Protein AF-A0A941WWN2-F1 (afdb_monomer_lite)

pLDDT: mean 75.82, std 14.17, range [44.81, 95.5]

Sequence (148 aa):
MVFWENMRTDSESYRQGEELFRRGSVHPAAGRTDALCYDVGSTPPQRVCLLASGAAECTCGQDQEPCCHVAAAALAANGDGRLRRFRQENELRLGEKMLGVLGRAMPGGETVRLTPALRLYTDGRVALGLSVGQERLYAVRSVADLLT

Foldseek 3Di:
DALVVVDDCPDPQLVLLVVQLVVVQWAFDDADPFWTWIFTHDVPTWIWTQGLVNDIDIPPPDPPPPGNVNSNNVVVCVVVCVSVVSNVVVVVVVVVVVQVVVQVPDPPPPFWDWDWDWDADPVRDIDIDIDIDGDDDDPDPDPVVVPD

Secondary structure (DSSP, 8-state):
--GGGG--TTSHHHHHHHHHHHTT-EEEPPPBTTEEEEEESSSSPEEEEEETTS-EEETT---SSSPHHHHHHHHHHHHTSHHHHHHHHHHHHHHHHHHHHHHH-STT-SSEEEEEEEEE-TTS-EEEEEEEEE------S-GGGG--

Structure (mmCIF, N/CA/C/O backbone):
data_AF-A0A941WWN2-F1
#
_entry.id   AF-A0A941WWN2-F1
#
loop_
_atom_site.group_PDB
_atom_site.id
_atom_site.type_symbol
_atom_site.label_atom_id
_atom_site.label_alt_id
_atom_site.label_comp_id
_atom_site.label_asym_id
_atom_site.label_entity_id
_atom_site.label_seq_id
_atom_site.pdbx_PDB_ins_code
_atom_site.Cartn_x
_atom_site.Cartn_y
_atom_site.Cartn_z
_atom_site.occupancy
_atom_site.B_iso_or_equiv
_atom_site.auth_seq_id
_atom_site.auth_comp_id
_atom_site.auth_asym_id
_atom_site.auth_atom_id
_atom_site.pdbx_PDB_model_num
ATOM 1 N N . MET A 1 1 ? 11.886 5.936 6.000 1.00 44.81 1 MET A N 1
ATOM 2 C CA . MET A 1 1 ? 11.778 5.226 7.291 1.00 44.81 1 MET A CA 1
ATOM 3 C C . MET A 1 1 ? 10.401 4.586 7.310 1.00 44.81 1 MET A C 1
ATOM 5 O O . MET A 1 1 ? 9.446 5.282 6.991 1.00 44.81 1 MET A O 1
ATOM 9 N N . VAL A 1 2 ? 10.307 3.271 7.513 1.00 55.78 2 VAL A N 1
ATOM 10 C CA . VAL A 1 2 ? 9.044 2.532 7.371 1.00 55.78 2 VAL A CA 1
ATOM 11 C C . VAL A 1 2 ? 8.280 2.627 8.693 1.00 55.78 2 VAL A C 1
ATOM 13 O O . VAL A 1 2 ? 8.773 2.172 9.717 1.00 55.78 2 VAL A O 1
ATOM 16 N N . PHE A 1 3 ? 7.075 3.198 8.680 1.00 59.78 3 PHE A N 1
ATOM 17 C CA . PHE A 1 3 ? 6.219 3.443 9.854 1.00 59.78 3 PHE A CA 1
ATOM 18 C C . PHE A 1 3 ? 6.095 2.238 10.805 1.00 59.78 3 PHE A C 1
ATOM 20 O O . PHE A 1 3 ? 6.070 2.368 12.024 1.00 59.78 3 PHE A O 1
ATOM 27 N N . TRP A 1 4 ? 6.066 1.042 10.233 1.00 54.81 4 TRP A N 1
ATOM 28 C CA . TRP A 1 4 ? 5.885 -0.217 10.941 1.00 54.81 4 TRP A CA 1
ATOM 29 C C . TRP A 1 4 ? 7.075 -0.656 11.785 1.00 54.81 4 TRP A C 1
ATOM 31 O O . TRP A 1 4 ? 6.879 -1.322 12.795 1.00 54.81 4 TRP A O 1
ATOM 41 N N . GLU A 1 5 ? 8.290 -0.267 11.399 1.00 55.06 5 GLU A N 1
ATOM 42 C CA . GLU A 1 5 ? 9.499 -0.537 12.187 1.00 55.06 5 GLU A CA 1
ATOM 43 C C . GLU A 1 5 ? 9.530 0.317 13.465 1.00 55.06 5 GLU A C 1
ATOM 45 O O . GLU A 1 5 ? 10.143 -0.074 14.453 1.00 55.06 5 GLU A O 1
ATOM 50 N N . ASN A 1 6 ? 8.806 1.442 13.476 1.00 57.31 6 ASN A N 1
ATOM 51 C CA . ASN A 1 6 ? 8.676 2.333 14.631 1.00 57.31 6 ASN A CA 1
ATOM 52 C C . ASN A 1 6 ? 7.450 2.023 15.506 1.00 57.31 6 ASN A C 1
ATOM 54 O O . ASN A 1 6 ? 7.254 2.660 16.544 1.00 57.31 6 ASN A O 1
ATOM 58 N N . MET A 1 7 ? 6.609 1.063 15.112 1.00 67.38 7 MET A N 1
ATOM 59 C CA . MET A 1 7 ? 5.378 0.760 15.832 1.00 67.38 7 MET A CA 1
ATOM 60 C C . MET A 1 7 ? 5.671 -0.102 17.060 1.00 67.38 7 MET A C 1
ATOM 62 O O . MET A 1 7 ? 5.728 -1.328 17.005 1.00 67.38 7 MET A O 1
ATOM 66 N N . ARG A 1 8 ? 5.858 0.577 18.192 1.00 70.94 8 ARG A N 1
ATOM 67 C CA . ARG A 1 8 ? 6.045 -0.025 19.512 1.00 70.94 8 ARG A CA 1
ATOM 68 C C . ARG A 1 8 ? 4.832 -0.866 19.911 1.00 70.94 8 ARG A C 1
ATOM 70 O O . ARG A 1 8 ? 3.756 -0.329 20.182 1.00 70.94 8 ARG A O 1
ATOM 77 N N . THR A 1 9 ? 5.009 -2.185 19.946 1.00 74.06 9 THR A N 1
ATOM 78 C CA . THR A 1 9 ? 3.956 -3.162 20.277 1.00 74.06 9 THR A CA 1
ATOM 79 C C . THR A 1 9 ? 3.473 -3.063 21.725 1.00 74.06 9 THR A C 1
ATOM 81 O O . THR A 1 9 ? 2.398 -3.551 22.050 1.00 74.06 9 THR A O 1
ATOM 84 N N . ASP A 1 10 ? 4.258 -2.427 22.594 1.00 76.06 10 ASP A N 1
ATOM 85 C CA . ASP A 1 10 ? 3.944 -2.125 23.992 1.00 76.06 10 ASP A CA 1
ATOM 86 C C . ASP A 1 10 ? 3.190 -0.794 24.181 1.00 76.06 10 ASP A C 1
ATOM 88 O O . ASP A 1 10 ? 2.806 -0.455 25.299 1.00 76.06 10 ASP A O 1
ATOM 92 N N . SER A 1 11 ? 2.948 -0.035 23.107 1.00 84.38 11 SER A N 1
ATOM 93 C CA . SER A 1 11 ? 2.230 1.239 23.192 1.00 84.38 11 SER A CA 1
ATOM 94 C C . SER A 1 11 ? 0.725 1.062 23.414 1.00 84.38 11 SER A C 1
ATOM 96 O O . SER A 1 11 ? 0.091 0.118 22.932 1.00 84.38 11 SER A O 1
ATOM 98 N N . GLU A 1 12 ? 0.114 2.033 24.097 1.00 86.81 12 GLU A N 1
ATOM 99 C CA . GLU A 1 12 ? -1.338 2.063 24.281 1.00 86.81 12 GLU A CA 1
ATOM 100 C C . GLU A 1 12 ? -2.079 2.141 22.935 1.00 86.81 12 GLU A C 1
ATOM 102 O O . GLU A 1 12 ? -3.053 1.414 22.726 1.00 86.81 12 GLU A O 1
ATOM 107 N N . SER A 1 13 ? -1.568 2.944 21.995 1.00 87.19 13 SER A N 1
ATOM 108 C CA . SER A 1 13 ? -2.087 3.050 20.628 1.00 87.19 13 SER A CA 1
ATOM 109 C C . SER A 1 13 ? -2.115 1.700 19.911 1.00 87.19 13 SER A C 1
ATOM 111 O O . SER A 1 13 ? -3.100 1.387 19.242 1.00 87.19 13 SER A O 1
ATOM 113 N N . TYR A 1 14 ? -1.072 0.875 20.073 1.00 88.88 14 TYR A N 1
ATOM 114 C CA . TYR A 1 14 ? -1.034 -0.470 19.498 1.00 88.88 14 TYR A CA 1
ATOM 115 C C . TYR A 1 14 ? -2.146 -1.346 20.074 1.00 88.88 14 TYR A C 1
ATOM 117 O O . TYR A 1 14 ? -2.908 -1.945 19.319 1.00 88.88 14 TYR A O 1
ATOM 125 N N . ARG A 1 15 ? -2.284 -1.379 21.405 1.00 90.56 15 ARG A N 1
ATOM 126 C CA . ARG A 1 15 ? -3.298 -2.196 22.088 1.00 90.56 15 ARG A CA 1
ATOM 127 C C . ARG A 1 15 ? -4.720 -1.800 21.683 1.00 90.56 15 ARG A C 1
ATOM 129 O O . ARG A 1 15 ? -5.541 -2.666 21.393 1.00 90.56 15 ARG A O 1
ATOM 136 N N . GLN A 1 16 ? -5.001 -0.500 21.607 1.00 91.12 16 GLN A N 1
ATOM 137 C CA . GLN A 1 16 ? -6.290 0.007 21.128 1.00 91.12 16 GLN A CA 1
ATOM 138 C C . GLN A 1 16 ? -6.532 -0.350 19.650 1.00 91.12 16 GLN A C 1
ATOM 140 O O . GLN A 1 16 ? -7.637 -0.747 19.281 1.00 91.12 16 GLN A O 1
ATOM 145 N N . GLY A 1 17 ? -5.501 -0.258 18.803 1.00 91.75 17 GLY A N 1
ATOM 146 C CA . GLY A 1 17 ? -5.583 -0.672 17.401 1.00 91.75 17 GLY A CA 1
ATOM 147 C C . GLY A 1 17 ? -5.848 -2.170 17.239 1.00 91.75 17 GLY A C 1
ATOM 148 O O . GLY A 1 17 ? -6.644 -2.583 16.396 1.00 91.75 17 GLY A O 1
ATOM 149 N N . GLU A 1 18 ? -5.245 -2.991 18.093 1.00 92.75 18 GLU A N 1
ATOM 150 C CA . GLU A 1 18 ? -5.483 -4.429 18.125 1.00 92.75 18 GLU A CA 1
ATOM 151 C C . GLU A 1 18 ? -6.927 -4.761 18.523 1.00 92.75 18 GLU A C 1
ATOM 153 O O . GLU A 1 18 ? -7.546 -5.638 17.921 1.00 92.75 18 GLU A O 1
ATOM 158 N N . GLU A 1 19 ? -7.505 -4.036 19.484 1.00 93.62 19 GLU A N 1
ATOM 159 C CA . GLU A 1 19 ? -8.920 -4.188 19.829 1.00 93.62 19 GLU A CA 1
ATOM 160 C C . GLU A 1 19 ? -9.844 -3.826 18.660 1.00 93.62 19 GLU A C 1
ATOM 162 O O . GLU A 1 19 ? -10.793 -4.564 18.394 1.00 93.62 19 GLU A O 1
ATOM 167 N N . LEU A 1 20 ? -9.568 -2.734 17.937 1.00 93.06 20 LEU A N 1
ATOM 168 C CA . LEU A 1 20 ? -10.333 -2.355 16.740 1.00 93.06 20 LEU A CA 1
ATOM 169 C C . LEU A 1 20 ? -10.268 -3.444 15.661 1.00 93.06 20 LEU A C 1
ATOM 171 O O . LEU A 1 20 ? -11.293 -3.796 15.072 1.00 93.06 20 LEU A O 1
ATOM 175 N N . PHE A 1 21 ? -9.082 -4.013 15.439 1.00 92.62 21 PHE A N 1
ATOM 176 C CA . PHE A 1 21 ? -8.888 -5.123 14.511 1.00 92.62 21 PHE A CA 1
ATOM 177 C C . PHE A 1 21 ? -9.651 -6.381 14.955 1.00 92.62 21 PHE A C 1
ATOM 179 O O . PHE A 1 21 ? -10.430 -6.931 14.177 1.00 92.62 21 PHE A O 1
ATOM 186 N N . ARG A 1 22 ? -9.510 -6.802 16.221 1.00 92.69 22 ARG A N 1
ATOM 187 C CA . ARG A 1 22 ? -10.186 -7.994 16.769 1.00 92.69 22 ARG A CA 1
ATOM 188 C C . ARG A 1 22 ? -11.713 -7.878 16.757 1.00 92.69 22 ARG A C 1
ATOM 190 O O . ARG A 1 22 ? -12.393 -8.889 16.615 1.00 92.69 22 ARG A O 1
ATOM 197 N N . ARG A 1 23 ? -12.259 -6.665 16.877 1.00 93.00 23 ARG A N 1
ATOM 198 C CA . ARG A 1 23 ? -13.705 -6.391 16.770 1.00 93.00 23 ARG A CA 1
ATOM 199 C C . ARG A 1 23 ? -14.218 -6.363 15.325 1.00 93.00 23 ARG A C 1
ATOM 201 O O . ARG A 1 23 ? -15.408 -6.151 15.118 1.00 93.00 23 ARG A O 1
ATOM 208 N N . GLY A 1 24 ? -13.348 -6.544 14.328 1.00 90.88 24 GLY A N 1
ATOM 209 C CA . GLY A 1 24 ? -13.723 -6.488 12.915 1.00 90.88 24 GLY A CA 1
ATOM 210 C C . GLY A 1 24 ? -14.073 -5.079 12.433 1.00 90.88 24 GLY A C 1
ATOM 211 O O . GLY A 1 24 ? -14.767 -4.935 11.435 1.00 90.88 24 GLY A O 1
ATOM 212 N N . SER A 1 25 ? -13.607 -4.035 13.127 1.00 93.75 25 SER A N 1
ATOM 213 C CA . SER A 1 25 ? -13.893 -2.628 12.804 1.00 93.75 25 SER A CA 1
ATOM 214 C C . SER A 1 25 ? -12.892 -2.037 11.806 1.00 93.75 25 SER A C 1
ATOM 216 O O . SER A 1 25 ? -12.560 -0.857 11.886 1.00 93.75 25 SER A O 1
ATOM 218 N N . VAL A 1 26 ? -12.363 -2.862 10.902 1.00 94.38 26 VAL A N 1
ATOM 219 C CA . VAL A 1 26 ? -11.409 -2.468 9.860 1.00 94.38 26 VAL A CA 1
ATOM 220 C C . VAL A 1 26 ? -11.922 -3.015 8.540 1.00 94.38 26 VAL A C 1
ATOM 222 O O . VAL A 1 26 ? -12.004 -4.229 8.353 1.00 94.38 26 VAL A O 1
ATOM 225 N N . HIS A 1 27 ? -12.258 -2.125 7.616 1.00 92.38 27 HIS A N 1
ATOM 226 C CA . HIS A 1 27 ? -12.821 -2.497 6.325 1.00 92.38 27 HIS A CA 1
ATOM 227 C C . HIS A 1 27 ? -11.948 -1.962 5.191 1.00 92.38 27 HIS A C 1
ATOM 229 O O . HIS A 1 27 ? -11.550 -0.798 5.234 1.0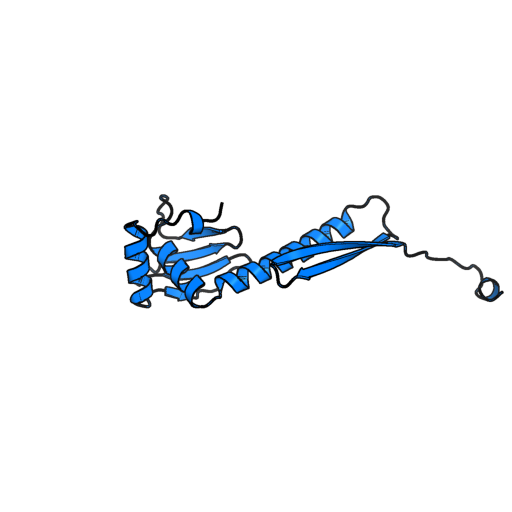0 92.38 27 HIS A O 1
ATOM 235 N N . PRO A 1 28 ? -11.630 -2.769 4.163 1.00 90.94 28 PRO A N 1
ATOM 236 C CA . PRO A 1 28 ? -10.947 -2.266 2.980 1.00 90.94 28 PRO A CA 1
ATOM 237 C C . PRO A 1 28 ? -11.766 -1.151 2.327 1.00 90.94 28 PRO A C 1
ATOM 239 O O . PRO A 1 28 ? -12.955 -1.323 2.063 1.00 90.94 28 PRO A O 1
ATOM 242 N N . ALA A 1 29 ? -11.116 -0.032 2.037 1.00 90.56 29 ALA A N 1
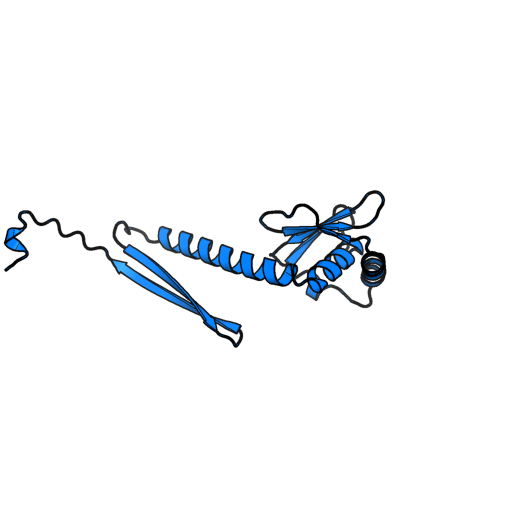ATOM 243 C CA . ALA A 1 29 ? -11.697 1.072 1.289 1.00 90.56 29 ALA A CA 1
ATOM 244 C C . ALA A 1 29 ? -11.158 1.073 -0.148 1.00 90.56 29 ALA A C 1
ATOM 246 O O . ALA A 1 29 ? -10.244 0.317 -0.496 1.00 90.56 29 ALA A O 1
ATOM 247 N N . ALA A 1 30 ? -11.713 1.941 -0.996 1.00 86.19 30 ALA A N 1
ATOM 248 C CA . ALA A 1 30 ? -11.151 2.180 -2.320 1.00 86.19 30 ALA A CA 1
ATOM 249 C C . ALA A 1 30 ? -9.677 2.600 -2.179 1.00 86.19 30 ALA A C 1
ATOM 251 O O . ALA A 1 30 ? -9.362 3.622 -1.565 1.00 86.19 30 ALA A O 1
ATOM 252 N N . GLY A 1 31 ? -8.778 1.770 -2.709 1.00 75.75 31 GLY A N 1
ATOM 253 C CA . GLY A 1 31 ? -7.345 2.030 -2.685 1.00 75.75 31 GLY A CA 1
ATOM 254 C C . GLY A 1 31 ? -6.970 3.195 -3.596 1.00 75.75 31 GLY A C 1
ATOM 255 O O . GLY A 1 31 ? -7.668 3.508 -4.562 1.00 75.75 31 GLY A O 1
ATOM 256 N N . ARG A 1 32 ? -5.830 3.817 -3.302 1.00 81.75 32 ARG A N 1
ATOM 257 C CA . ARG A 1 32 ? -5.179 4.772 -4.201 1.00 81.75 32 ARG A CA 1
ATOM 258 C C . ARG A 1 32 ? -4.104 4.050 -5.006 1.00 81.75 32 ARG A C 1
ATOM 260 O O . ARG A 1 32 ? -3.567 3.030 -4.587 1.00 81.75 32 ARG A O 1
ATOM 267 N N . THR A 1 33 ? -3.727 4.623 -6.142 1.00 77.81 33 THR A N 1
ATOM 268 C CA . THR A 1 33 ? -2.660 4.113 -7.020 1.00 77.81 33 THR A CA 1
ATOM 269 C C . THR A 1 33 ? -1.328 3.857 -6.292 1.00 77.81 33 THR A C 1
ATOM 271 O O . THR A 1 33 ? -0.500 3.075 -6.762 1.00 77.81 33 THR A O 1
ATOM 274 N N . ASP A 1 34 ? -1.094 4.534 -5.171 1.00 83.25 34 ASP A N 1
ATOM 275 C CA . ASP A 1 34 ? 0.116 4.528 -4.349 1.00 83.25 34 ASP A CA 1
ATOM 276 C C . ASP A 1 34 ? -0.119 4.132 -2.876 1.00 83.25 34 ASP A C 1
ATOM 278 O O . ASP A 1 34 ? 0.852 4.065 -2.115 1.00 83.25 34 ASP A O 1
ATOM 282 N N . ALA A 1 35 ? -1.357 3.791 -2.488 1.00 88.44 35 ALA A N 1
ATOM 283 C CA . ALA A 1 35 ? -1.683 3.406 -1.116 1.00 88.44 35 ALA A CA 1
ATOM 284 C C . ALA A 1 35 ? -2.805 2.360 -0.995 1.00 88.44 35 ALA A C 1
ATOM 286 O O . ALA A 1 35 ? -3.801 2.388 -1.721 1.00 88.44 35 ALA A O 1
ATOM 287 N N . LEU A 1 36 ? -2.687 1.493 0.012 1.00 89.75 36 LEU A N 1
ATOM 288 C CA . LEU A 1 36 ? -3.788 0.649 0.481 1.00 89.75 36 LEU A CA 1
ATOM 289 C C . LEU A 1 36 ? -4.601 1.409 1.518 1.00 89.75 36 LEU A C 1
ATOM 291 O O . LEU A 1 36 ? -4.050 1.794 2.547 1.00 89.75 36 LEU A O 1
ATOM 295 N N . CYS A 1 37 ? -5.897 1.589 1.277 1.00 93.38 37 CYS A N 1
ATOM 296 C CA . CYS A 1 37 ? -6.753 2.347 2.179 1.00 93.38 37 CYS A CA 1
ATOM 297 C C . CYS A 1 37 ? -7.770 1.454 2.901 1.00 93.38 37 CYS A C 1
ATOM 299 O O . CYS A 1 37 ? -8.286 0.487 2.339 1.00 93.38 37 CYS A O 1
ATOM 301 N N . TYR A 1 38 ? -8.054 1.809 4.149 1.00 93.75 38 TYR A N 1
ATOM 302 C CA . TYR A 1 38 ? -8.986 1.143 5.050 1.00 93.75 38 TYR A CA 1
ATOM 303 C C . TYR A 1 38 ? -9.838 2.193 5.758 1.00 93.75 38 TYR A C 1
ATOM 305 O O . TYR A 1 38 ? -9.336 3.257 6.117 1.00 93.75 38 TYR A O 1
ATOM 313 N N . ASP A 1 39 ? -11.103 1.875 5.990 1.00 95.50 39 ASP A N 1
ATOM 314 C CA . ASP A 1 39 ? -11.965 2.615 6.903 1.00 95.50 39 ASP A CA 1
ATOM 315 C C . ASP A 1 39 ? -11.966 1.880 8.252 1.00 95.50 39 ASP A C 1
ATOM 317 O O . ASP A 1 39 ? -12.227 0.675 8.318 1.00 95.50 39 ASP A O 1
ATOM 321 N N . VAL A 1 40 ? -11.600 2.592 9.319 1.00 95.19 40 VAL A N 1
ATOM 322 C CA . VAL A 1 40 ? -11.385 2.039 10.663 1.00 95.19 40 VAL A CA 1
ATOM 323 C C . VAL A 1 40 ? -12.325 2.693 11.673 1.00 95.19 40 VAL A C 1
ATOM 325 O O . VAL A 1 40 ? -12.411 3.918 11.750 1.00 95.19 40 VAL A O 1
ATOM 328 N N . GLY A 1 41 ? -12.980 1.878 12.499 1.00 91.44 41 GLY A N 1
ATOM 329 C CA . GLY A 1 41 ? -13.945 2.324 13.505 1.00 91.44 41 GLY A CA 1
ATOM 330 C C . GLY A 1 41 ? -15.351 2.530 12.935 1.00 91.44 41 GLY A C 1
ATOM 331 O O . GLY A 1 41 ? -15.618 2.236 11.773 1.00 91.44 41 GLY A O 1
ATOM 332 N N . SER A 1 42 ? -16.273 3.003 13.777 1.00 75.44 42 SER A N 1
ATOM 333 C CA . SER A 1 42 ? -17.707 3.014 13.455 1.00 75.44 42 SER A CA 1
ATOM 334 C C . SER A 1 42 ? -18.326 4.405 13.300 1.00 75.44 42 SER A C 1
ATOM 336 O O . SER A 1 42 ? -19.270 4.535 12.528 1.00 75.44 42 SER A O 1
ATOM 338 N N . THR A 1 43 ? -17.835 5.451 13.982 1.00 81.62 43 THR A N 1
ATOM 339 C CA . THR A 1 43 ? -18.541 6.754 14.012 1.00 81.62 43 THR A CA 1
ATOM 340 C C . THR A 1 43 ? -17.686 7.924 14.538 1.00 81.62 43 THR A C 1
ATOM 342 O O . THR A 1 43 ? -17.492 8.011 15.750 1.00 81.62 43 THR A O 1
ATOM 345 N N . PRO A 1 44 ? -17.256 8.872 13.681 1.00 83.75 44 PRO A N 1
ATOM 346 C CA . PRO A 1 44 ? -17.099 8.702 12.238 1.00 83.75 44 PRO A CA 1
ATOM 347 C C . PRO A 1 44 ? -15.946 7.723 11.939 1.00 83.75 44 PRO A C 1
ATOM 349 O O . PRO A 1 44 ? -14.928 7.764 12.640 1.00 83.75 44 PRO A O 1
ATOM 352 N N . PRO A 1 45 ? -16.080 6.848 10.924 1.00 91.00 45 PRO A N 1
ATOM 353 C CA . PRO A 1 45 ? -14.978 5.991 10.504 1.00 91.00 45 PRO A CA 1
ATOM 354 C C . PRO A 1 45 ? -13.793 6.852 10.060 1.00 91.00 45 PRO A C 1
ATOM 356 O O . PRO A 1 45 ? -13.960 7.853 9.360 1.00 91.00 45 PRO A O 1
ATOM 359 N N . GLN A 1 46 ? -12.595 6.463 10.485 1.00 94.50 46 GLN A N 1
ATOM 360 C CA . GLN A 1 46 ? -11.357 7.132 10.114 1.00 94.50 46 GLN A CA 1
ATOM 361 C C . GLN A 1 46 ? -10.744 6.432 8.915 1.00 94.50 46 GLN A C 1
ATOM 363 O O . GLN A 1 46 ? -10.538 5.217 8.935 1.00 94.50 46 GLN A O 1
ATOM 368 N N . ARG A 1 47 ? -10.418 7.204 7.880 1.00 94.44 47 ARG A N 1
ATOM 369 C CA . ARG A 1 47 ? -9.727 6.669 6.717 1.00 94.44 47 ARG A CA 1
ATOM 370 C C . ARG A 1 47 ? -8.239 6.605 7.004 1.00 94.44 47 ARG A C 1
ATOM 372 O O . ARG A 1 47 ? -7.621 7.609 7.357 1.00 94.44 47 ARG A O 1
ATOM 379 N N . VAL A 1 48 ? -7.678 5.419 6.827 1.00 93.62 48 VAL A N 1
ATOM 380 C CA . VAL A 1 48 ? -6.247 5.155 6.916 1.00 93.62 48 VAL A CA 1
ATOM 381 C C . VAL A 1 48 ? -5.744 4.735 5.549 1.00 93.62 48 VAL A C 1
ATOM 383 O O . VAL A 1 48 ? -6.292 3.807 4.967 1.00 93.62 48 VAL A O 1
ATOM 386 N N . CY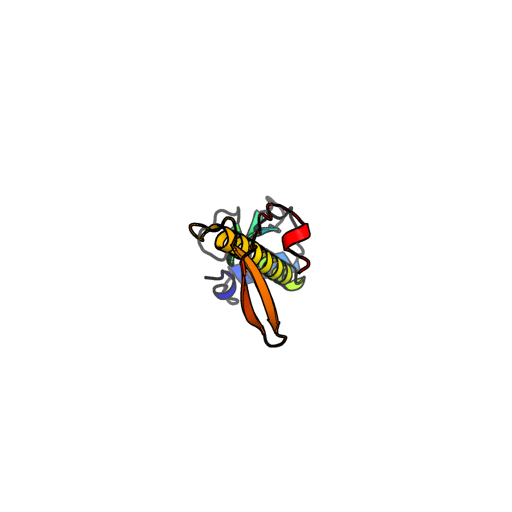S A 1 49 ? -4.680 5.360 5.057 1.00 92.38 49 CYS A N 1
ATOM 387 C CA . CYS A 1 49 ? -3.991 4.935 3.846 1.00 92.38 49 CYS A CA 1
ATOM 388 C C . CYS A 1 49 ? -2.537 4.580 4.175 1.00 92.38 49 CYS A C 1
ATOM 390 O O . CYS A 1 49 ? -1.779 5.397 4.687 1.00 92.38 49 CYS A O 1
ATOM 392 N N . LEU A 1 50 ? -2.154 3.339 3.881 1.00 89.50 50 LEU A N 1
ATOM 393 C CA . LEU A 1 50 ? -0.801 2.816 4.029 1.00 89.50 50 LEU A CA 1
ATOM 394 C C . LEU A 1 50 ? -0.077 2.969 2.689 1.00 89.50 50 LEU A C 1
ATOM 396 O O . LEU A 1 50 ? -0.411 2.284 1.716 1.00 89.50 50 LEU A O 1
ATOM 400 N N . LEU A 1 51 ? 0.896 3.875 2.627 1.00 86.94 51 LEU A N 1
ATOM 401 C CA . LEU A 1 51 ? 1.629 4.178 1.403 1.00 86.94 51 LEU A CA 1
ATOM 402 C C . LEU A 1 51 ? 2.709 3.125 1.154 1.00 86.94 51 LEU A C 1
ATOM 404 O O . LEU A 1 51 ? 3.317 2.575 2.077 1.00 86.94 51 LEU A O 1
ATOM 408 N N . ALA A 1 52 ? 3.023 2.892 -0.119 1.00 80.19 52 ALA A N 1
ATOM 409 C CA . ALA A 1 52 ? 4.126 2.000 -0.480 1.00 80.19 52 ALA A CA 1
ATOM 410 C C . ALA A 1 52 ? 5.505 2.512 -0.039 1.00 80.19 52 ALA A C 1
ATOM 412 O O . ALA A 1 52 ? 6.412 1.710 0.152 1.00 80.19 52 ALA A O 1
ATOM 413 N N . SER A 1 53 ? 5.650 3.824 0.176 1.00 80.25 53 SER A N 1
ATOM 414 C CA . SER A 1 53 ? 6.851 4.426 0.772 1.00 80.25 53 SER A CA 1
ATOM 415 C C . SER A 1 53 ? 7.097 3.975 2.216 1.00 80.25 53 SER A C 1
ATOM 417 O O . SER A 1 53 ? 8.169 4.222 2.766 1.00 80.25 53 SER A O 1
ATOM 419 N N . GLY A 1 54 ? 6.104 3.337 2.842 1.00 78.19 54 GLY A N 1
ATOM 420 C CA . GLY A 1 54 ? 6.120 2.981 4.250 1.00 78.19 54 GLY A CA 1
ATOM 421 C C . GLY A 1 54 ? 5.563 4.070 5.160 1.00 78.19 54 GLY A C 1
ATOM 422 O O . GLY A 1 54 ? 5.549 3.842 6.361 1.00 78.19 54 GLY A O 1
ATOM 423 N N . ALA A 1 55 ? 5.101 5.206 4.627 1.00 84.69 55 ALA A N 1
ATOM 424 C CA . ALA A 1 55 ? 4.345 6.200 5.388 1.00 84.69 55 ALA A CA 1
ATOM 425 C C . ALA A 1 55 ? 2.891 5.747 5.609 1.00 84.69 55 ALA A C 1
ATOM 427 O O . ALA A 1 55 ? 2.378 4.885 4.885 1.00 84.69 55 ALA A O 1
ATOM 428 N N . ALA A 1 56 ? 2.218 6.350 6.585 1.00 88.25 56 ALA A N 1
ATOM 429 C CA . ALA A 1 56 ? 0.801 6.133 6.820 1.00 88.25 56 ALA A CA 1
ATOM 430 C C . ALA A 1 56 ? 0.079 7.463 7.037 1.00 88.25 56 ALA A C 1
ATOM 432 O O . ALA A 1 56 ? 0.548 8.323 7.769 1.00 88.25 56 ALA A O 1
ATOM 433 N N . GLU A 1 57 ? -1.077 7.608 6.402 1.00 90.56 57 GLU A N 1
ATOM 434 C CA . GLU A 1 57 ? -1.953 8.769 6.536 1.00 90.56 57 GLU A CA 1
ATOM 435 C C . GLU A 1 57 ? -3.215 8.339 7.282 1.00 90.56 57 GLU A C 1
ATOM 437 O O . GLU A 1 57 ? -3.797 7.300 6.963 1.00 90.56 57 GLU A O 1
ATOM 442 N N . CYS A 1 58 ? -3.661 9.130 8.258 1.00 91.25 58 CYS A N 1
ATOM 443 C CA . CYS A 1 58 ? -4.918 8.896 8.962 1.00 91.25 58 CYS A CA 1
ATOM 444 C C . CYS A 1 58 ? -5.709 10.195 9.115 1.00 91.25 58 CYS A C 1
ATOM 446 O O . CYS A 1 58 ? -5.159 11.221 9.504 1.00 91.25 58 CYS A O 1
ATOM 448 N N . THR A 1 59 ? -7.020 10.141 8.881 1.00 92.88 59 THR A N 1
ATOM 449 C CA . THR A 1 59 ? -7.910 11.309 9.014 1.00 92.88 59 THR A CA 1
ATOM 450 C C . THR A 1 59 ? -8.223 11.708 10.456 1.00 92.88 59 THR A C 1
ATOM 452 O O . THR A 1 59 ? -8.907 12.704 10.664 1.00 92.88 59 THR A O 1
ATOM 455 N N . CYS A 1 60 ? -7.738 10.963 11.457 1.00 89.75 60 CYS A N 1
ATOM 456 C CA . CYS A 1 60 ? -8.062 11.221 12.865 1.00 89.75 60 CYS A CA 1
ATOM 457 C C . CYS A 1 60 ? -7.428 12.500 13.439 1.00 89.75 60 CYS A C 1
ATOM 459 O O . CYS A 1 60 ? -7.767 12.889 14.553 1.00 89.75 60 CYS A O 1
ATOM 461 N N . GLY A 1 61 ? -6.511 13.138 12.702 1.00 82.50 61 GLY A N 1
ATOM 462 C CA . GLY A 1 61 ? -5.893 14.407 13.091 1.00 82.50 61 GLY A CA 1
ATOM 463 C C . GLY A 1 61 ? -4.903 14.312 14.255 1.00 82.50 61 GLY A C 1
ATOM 464 O O . GLY A 1 61 ? -4.593 15.333 14.858 1.00 82.50 61 GLY A O 1
ATOM 465 N N . GLN A 1 62 ? -4.431 13.111 14.608 1.00 79.19 62 GLN A N 1
ATOM 466 C CA . GLN A 1 62 ? -3.357 12.953 15.588 1.00 79.19 62 GLN A CA 1
ATOM 467 C C . GLN A 1 62 ? -1.983 12.975 14.916 1.00 79.19 62 GLN A C 1
ATOM 469 O O . GLN A 1 62 ? -1.698 12.127 14.075 1.00 79.19 62 GLN A O 1
ATOM 474 N N . ASP A 1 63 ? -1.127 13.891 15.372 1.00 64.88 63 ASP A N 1
ATOM 475 C CA . ASP A 1 63 ? 0.239 14.084 14.862 1.00 64.88 63 ASP A CA 1
ATOM 476 C C . ASP A 1 63 ? 1.295 13.217 15.582 1.00 64.88 63 ASP A C 1
ATOM 478 O O . ASP A 1 63 ? 2.461 13.193 15.191 1.00 64.88 63 ASP A O 1
ATOM 482 N N . GLN A 1 64 ? 0.915 12.499 16.648 1.00 59.44 64 GLN A N 1
ATOM 483 C CA . GLN A 1 64 ? 1.801 11.565 17.354 1.00 59.44 64 GLN A CA 1
ATOM 484 C C . GLN A 1 64 ? 1.676 10.169 16.732 1.00 59.44 64 GLN A C 1
ATOM 486 O O . GLN A 1 64 ? 0.786 9.384 17.060 1.00 59.44 64 GLN A O 1
ATOM 491 N N . GLU A 1 65 ? 2.559 9.883 15.779 1.00 68.19 65 GLU A N 1
ATOM 492 C CA . GLU A 1 65 ? 2.654 8.583 15.117 1.00 68.19 65 GLU A CA 1
ATOM 493 C C . GLU A 1 65 ? 3.219 7.503 16.059 1.00 68.19 65 GLU A C 1
ATOM 495 O O . GLU A 1 65 ? 4.203 7.763 16.758 1.00 68.19 65 GLU A O 1
ATOM 500 N N . PRO A 1 66 ? 2.719 6.250 16.011 1.00 78.69 66 PRO A N 1
ATOM 501 C CA . PRO A 1 66 ? 1.460 5.750 15.428 1.00 78.69 66 PRO A CA 1
ATOM 502 C C . PRO A 1 66 ? 0.187 5.990 16.257 1.00 78.69 66 PRO A C 1
ATOM 504 O O . PRO A 1 66 ? 0.146 5.654 17.442 1.00 78.69 66 PRO A O 1
ATOM 507 N N . CYS A 1 67 ? -0.916 6.398 15.614 1.00 89.56 67 CYS A N 1
ATOM 508 C CA . CYS A 1 67 ? -2.243 6.349 16.243 1.00 89.56 67 CYS A CA 1
ATOM 509 C C . CYS A 1 67 ? -2.877 4.943 16.153 1.00 89.56 67 CYS A C 1
ATOM 511 O O . CYS A 1 67 ? -2.488 4.104 15.330 1.00 89.56 67 CYS A O 1
ATOM 513 N N . CYS A 1 68 ? -3.901 4.684 16.970 1.00 91.56 68 CYS A N 1
ATOM 514 C CA . CYS A 1 68 ? -4.562 3.377 17.046 1.00 91.56 68 CYS A CA 1
ATOM 515 C C . CYS A 1 68 ? -5.243 2.937 15.736 1.00 91.56 68 CYS A C 1
ATOM 517 O O . CYS A 1 68 ? -5.241 1.751 15.408 1.00 91.56 68 CYS A O 1
ATOM 519 N N . HIS A 1 69 ? -5.770 3.872 14.938 1.00 93.38 69 HIS A N 1
ATOM 520 C CA . HIS A 1 69 ? -6.381 3.551 13.644 1.00 93.38 69 HIS A CA 1
ATOM 521 C C . HIS A 1 69 ? -5.354 3.010 12.658 1.00 93.38 69 HIS A C 1
ATOM 523 O O . HIS A 1 69 ? -5.612 2.018 11.972 1.00 93.38 69 HIS A O 1
ATOM 529 N N . VAL A 1 70 ? -4.178 3.646 12.607 1.00 91.81 70 VAL A N 1
ATOM 530 C CA . VAL A 1 70 ? -3.114 3.16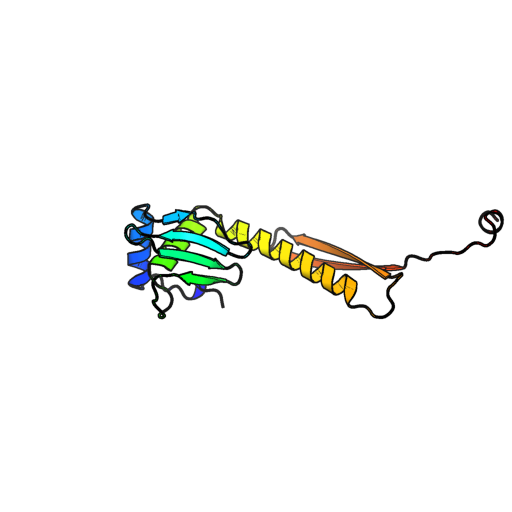9 11.734 1.00 91.81 70 VAL A CA 1
ATOM 531 C C . VAL A 1 70 ? -2.659 1.797 12.189 1.00 91.81 70 VAL A C 1
ATOM 533 O O . VAL A 1 70 ? -2.545 0.930 11.334 1.00 91.81 70 VAL A O 1
ATOM 536 N N . ALA A 1 71 ? -2.516 1.568 13.500 1.00 91.06 71 ALA A N 1
ATOM 537 C CA . ALA A 1 71 ? -2.195 0.257 14.058 1.00 91.06 71 ALA A CA 1
ATOM 538 C C . ALA A 1 71 ? -3.213 -0.841 13.681 1.00 91.06 71 ALA A C 1
ATOM 540 O O . ALA A 1 71 ? -2.824 -1.958 13.342 1.00 91.06 71 ALA A O 1
ATOM 541 N N . ALA A 1 72 ? -4.509 -0.530 13.677 1.00 92.94 72 ALA A N 1
ATOM 542 C CA . ALA A 1 72 ? -5.556 -1.474 13.287 1.00 92.94 72 ALA A CA 1
ATOM 543 C C . ALA A 1 72 ? -5.530 -1.803 11.781 1.00 92.94 72 ALA A C 1
ATOM 545 O O . ALA A 1 72 ? -5.546 -2.973 11.392 1.00 92.94 72 ALA A O 1
ATOM 546 N N . ALA A 1 73 ? -5.453 -0.774 10.927 1.00 92.44 73 ALA A N 1
ATOM 547 C CA . ALA A 1 73 ? -5.338 -0.933 9.473 1.00 92.44 73 ALA A CA 1
ATOM 548 C C . ALA A 1 73 ? -4.079 -1.714 9.099 1.00 92.44 73 ALA A C 1
ATOM 550 O O . ALA A 1 73 ? -4.082 -2.549 8.195 1.00 92.44 73 ALA A O 1
ATOM 551 N N . ALA A 1 74 ? -3.012 -1.454 9.844 1.00 89.50 74 ALA A N 1
ATOM 552 C CA . ALA A 1 74 ? -1.786 -2.195 9.807 1.00 89.50 74 ALA A CA 1
ATOM 553 C C . ALA A 1 74 ? -2.031 -3.700 10.004 1.00 89.50 74 ALA A C 1
ATOM 555 O O . ALA A 1 74 ? -1.822 -4.500 9.087 1.00 89.50 74 ALA A O 1
ATOM 556 N N . LEU A 1 75 ? -2.518 -4.091 11.181 1.00 90.00 75 LEU A N 1
ATOM 557 C CA . LEU A 1 75 ? -2.772 -5.492 11.522 1.00 90.00 75 LEU A CA 1
ATOM 558 C C . LEU A 1 75 ? -3.623 -6.205 10.458 1.00 90.00 75 LEU A C 1
ATOM 560 O O . LEU A 1 75 ? -3.265 -7.305 10.035 1.00 90.00 75 LEU A O 1
ATOM 564 N N . ALA A 1 76 ? -4.659 -5.541 9.938 1.00 90.50 76 ALA A N 1
ATOM 565 C CA . ALA A 1 76 ? -5.474 -6.063 8.841 1.00 90.50 76 ALA A CA 1
ATOM 566 C C . ALA A 1 76 ? -4.679 -6.262 7.537 1.00 90.50 76 ALA A C 1
ATOM 568 O O . ALA A 1 76 ? -4.743 -7.321 6.911 1.00 90.50 76 ALA A O 1
ATOM 569 N N . ALA A 1 77 ? -3.881 -5.272 7.132 1.00 86.19 77 ALA A N 1
ATOM 570 C CA . ALA A 1 77 ? -3.099 -5.330 5.900 1.00 86.19 77 ALA A CA 1
ATOM 571 C C . ALA A 1 77 ? -2.007 -6.418 5.925 1.00 86.19 77 ALA A C 1
ATOM 573 O O . ALA A 1 77 ? -1.676 -6.979 4.871 1.00 86.19 77 ALA A O 1
ATOM 574 N N . ASN A 1 78 ? -1.461 -6.712 7.112 1.00 81.81 78 ASN A N 1
ATOM 575 C CA . ASN A 1 78 ? -0.513 -7.805 7.335 1.00 81.81 78 ASN A CA 1
ATOM 576 C C . ASN A 1 78 ? -1.197 -9.177 7.387 1.00 81.81 78 ASN A C 1
ATOM 578 O O . ASN A 1 78 ? -0.670 -10.117 6.793 1.00 81.81 78 ASN A O 1
ATOM 582 N N . GLY A 1 79 ? -2.354 -9.289 8.048 1.00 74.56 79 GLY A N 1
ATOM 583 C CA . GLY A 1 79 ? -3.089 -10.550 8.195 1.00 74.56 79 GLY A CA 1
ATOM 584 C C . GLY A 1 79 ? -3.489 -11.184 6.860 1.00 74.56 79 GLY A C 1
ATOM 585 O O . GLY A 1 79 ? -3.354 -12.392 6.688 1.00 74.56 79 GLY A O 1
ATOM 586 N N . ASP A 1 80 ? -3.868 -10.362 5.877 1.00 70.06 80 ASP A N 1
ATOM 587 C CA . ASP A 1 80 ? -4.357 -10.842 4.576 1.00 70.06 80 ASP A CA 1
ATOM 588 C C . ASP A 1 80 ? -3.270 -10.900 3.483 1.00 70.06 80 ASP A C 1
ATOM 590 O O . ASP A 1 80 ? -3.554 -11.177 2.314 1.00 70.06 80 ASP A O 1
ATOM 594 N N . GLY A 1 81 ? -2.016 -10.554 3.803 1.00 71.75 81 GLY A N 1
ATOM 595 C CA . GLY A 1 81 ? -0.909 -10.489 2.834 1.00 71.75 81 GLY A CA 1
ATOM 596 C C . GLY A 1 81 ? -1.044 -9.400 1.753 1.00 71.75 81 GLY A C 1
ATOM 597 O O . GLY A 1 81 ? -0.174 -9.281 0.882 1.00 71.75 81 GLY A O 1
ATOM 598 N N . ARG A 1 82 ? -2.099 -8.575 1.809 1.00 73.69 82 ARG A N 1
ATOM 599 C CA . ARG A 1 82 ? -2.385 -7.490 0.851 1.00 73.69 82 ARG A CA 1
ATOM 600 C C . ARG A 1 82 ? -1.273 -6.450 0.838 1.00 73.69 82 ARG A C 1
ATOM 602 O O . ARG A 1 82 ? -0.891 -5.996 -0.237 1.00 73.69 82 ARG A O 1
ATOM 609 N N . LEU A 1 83 ? -0.703 -6.131 2.003 1.00 71.06 83 LEU A N 1
ATOM 610 C CA . LEU A 1 83 ? 0.407 -5.182 2.102 1.00 71.06 83 LEU A CA 1
ATOM 611 C C . LEU A 1 83 ? 1.657 -5.672 1.372 1.00 71.06 83 LEU A C 1
ATOM 613 O O . LEU A 1 83 ? 2.286 -4.913 0.636 1.00 71.06 83 LEU A O 1
ATOM 617 N N . ARG A 1 84 ? 2.004 -6.952 1.547 1.00 72.94 84 ARG A N 1
ATOM 618 C CA . ARG A 1 84 ? 3.171 -7.556 0.897 1.00 72.94 84 ARG A CA 1
ATOM 619 C C . ARG A 1 84 ? 3.015 -7.550 -0.621 1.00 72.94 84 ARG A C 1
ATOM 621 O O . ARG A 1 84 ? 3.938 -7.141 -1.318 1.00 72.94 84 ARG A O 1
ATOM 628 N N . ARG A 1 85 ? 1.844 -7.961 -1.121 1.00 77.94 85 ARG A N 1
ATOM 629 C CA . ARG A 1 85 ? 1.549 -7.964 -2.560 1.00 77.94 85 ARG A CA 1
ATOM 630 C C . ARG A 1 85 ? 1.606 -6.553 -3.145 1.00 77.94 85 ARG A C 1
ATOM 632 O O . ARG A 1 85 ? 2.274 -6.342 -4.147 1.00 77.94 85 ARG A O 1
ATOM 639 N N . PHE A 1 86 ? 0.989 -5.587 -2.470 1.00 78.12 86 PHE A N 1
ATOM 640 C CA . PHE A 1 86 ? 0.984 -4.196 -2.911 1.00 78.12 86 PHE A CA 1
ATOM 641 C C . PHE A 1 86 ? 2.391 -3.590 -2.998 1.00 78.12 86 PHE A C 1
ATOM 643 O O . PHE A 1 86 ? 2.699 -2.880 -3.954 1.00 78.12 86 PHE A O 1
ATOM 650 N N . ARG A 1 87 ? 3.272 -3.887 -2.032 1.00 73.81 87 ARG A N 1
ATOM 651 C CA . ARG A 1 87 ? 4.676 -3.448 -2.089 1.00 73.81 87 ARG A CA 1
ATOM 652 C C . ARG A 1 87 ? 5.404 -4.050 -3.282 1.00 73.81 87 ARG A C 1
ATOM 654 O O . ARG A 1 87 ? 6.011 -3.305 -4.040 1.00 73.81 87 ARG A O 1
ATOM 661 N N . GLN A 1 88 ? 5.273 -5.359 -3.483 1.00 77.56 88 GLN A N 1
ATOM 662 C CA . GLN A 1 88 ? 5.903 -6.050 -4.606 1.00 77.56 88 GLN A CA 1
ATOM 663 C C . GLN A 1 88 ? 5.432 -5.486 -5.958 1.00 77.56 88 GLN A C 1
ATOM 665 O O . GLN A 1 88 ? 6.245 -5.218 -6.838 1.00 77.56 88 GLN A O 1
ATOM 670 N N . GLU A 1 89 ? 4.129 -5.247 -6.117 1.00 81.25 89 GLU A N 1
ATOM 671 C CA . GLU A 1 89 ? 3.566 -4.626 -7.322 1.00 81.25 89 GLU A CA 1
ATOM 672 C C . GLU A 1 89 ? 4.094 -3.199 -7.533 1.00 81.25 89 GLU A C 1
ATOM 674 O O . GLU A 1 89 ? 4.417 -2.810 -8.658 1.00 81.25 89 GLU A O 1
ATOM 679 N N . ASN A 1 90 ? 4.226 -2.410 -6.463 1.00 78.06 90 ASN A N 1
ATOM 680 C CA . ASN A 1 90 ? 4.726 -1.044 -6.580 1.00 78.06 90 ASN A CA 1
ATOM 681 C C . ASN A 1 90 ? 6.236 -0.991 -6.863 1.00 78.06 90 ASN A C 1
ATOM 683 O O . ASN A 1 90 ? 6.668 -0.146 -7.643 1.00 78.06 90 ASN A O 1
ATOM 687 N N . GLU A 1 91 ? 7.029 -1.906 -6.303 1.00 76.44 91 GLU A N 1
ATOM 688 C CA . GLU A 1 91 ? 8.454 -2.064 -6.624 1.00 76.44 91 GLU A CA 1
ATOM 689 C C . GLU A 1 91 ? 8.661 -2.398 -8.105 1.00 76.44 91 GLU A C 1
ATOM 691 O O . GLU A 1 91 ? 9.472 -1.755 -8.773 1.00 76.44 91 GLU A O 1
ATOM 696 N N . LEU A 1 92 ? 7.880 -3.340 -8.646 1.00 76.88 92 LEU A N 1
ATOM 697 C CA . LEU A 1 92 ? 7.915 -3.678 -10.072 1.00 76.88 92 LEU A CA 1
ATOM 698 C C . LEU A 1 92 ? 7.569 -2.463 -10.938 1.00 76.88 92 LEU A C 1
ATOM 700 O O . LEU A 1 92 ? 8.315 -2.118 -11.855 1.00 76.88 92 LEU A O 1
ATOM 704 N N . ARG A 1 93 ? 6.488 -1.756 -10.596 1.00 76.94 93 ARG A N 1
ATOM 705 C CA . ARG A 1 93 ? 6.055 -0.553 -11.317 1.00 76.94 93 ARG A CA 1
ATOM 706 C C . ARG A 1 93 ? 7.083 0.578 -11.245 1.00 76.94 93 ARG A C 1
ATOM 708 O O . ARG A 1 93 ? 7.251 1.330 -12.207 1.00 76.94 93 ARG A O 1
ATOM 715 N N . LEU A 1 94 ? 7.753 0.745 -10.105 1.00 77.00 94 LEU A N 1
ATOM 716 C CA . LEU A 1 94 ? 8.839 1.710 -9.957 1.00 77.00 94 LEU A CA 1
ATOM 717 C C . LEU A 1 94 ? 10.021 1.328 -10.852 1.00 77.00 94 LEU A C 1
ATOM 719 O O . LEU A 1 94 ? 10.541 2.192 -11.557 1.00 77.00 94 LEU A O 1
ATOM 723 N N . GLY A 1 95 ? 10.382 0.042 -10.884 1.00 73.00 95 GLY A N 1
ATOM 724 C CA . GLY A 1 95 ? 11.386 -0.504 -11.793 1.00 73.00 95 GLY A CA 1
ATOM 725 C C . GLY A 1 95 ? 11.075 -0.175 -13.252 1.00 73.00 95 GLY A C 1
ATOM 726 O O . GLY A 1 95 ? 11.901 0.429 -13.929 1.00 73.00 95 GLY A O 1
ATOM 727 N N . GLU A 1 96 ? 9.861 -0.463 -13.720 1.00 74.25 96 GLU A N 1
ATOM 728 C CA . GLU A 1 96 ? 9.422 -0.129 -15.084 1.00 74.25 96 GLU A CA 1
ATOM 729 C C . GLU A 1 96 ? 9.552 1.368 -15.401 1.00 74.25 96 GLU A C 1
ATOM 731 O O . GLU A 1 96 ? 10.061 1.744 -16.460 1.00 74.25 96 GLU A O 1
ATOM 736 N N . LYS A 1 97 ? 9.149 2.244 -14.472 1.00 76.75 97 LYS A N 1
ATOM 737 C CA . LYS A 1 97 ? 9.286 3.699 -14.644 1.00 76.75 97 LYS A CA 1
ATOM 738 C C . LYS A 1 97 ? 10.747 4.135 -14.720 1.00 76.75 97 LYS A C 1
ATOM 740 O O . LYS A 1 97 ? 11.091 4.922 -15.601 1.00 76.75 97 LYS A O 1
ATOM 745 N N . MET A 1 98 ? 11.605 3.633 -13.831 1.00 70.19 98 MET A N 1
ATOM 746 C CA . MET A 1 98 ? 13.039 3.952 -13.830 1.00 70.19 98 MET A CA 1
ATOM 747 C C . MET A 1 98 ? 13.705 3.508 -15.132 1.00 70.19 98 MET A C 1
ATOM 749 O O . MET A 1 98 ? 14.473 4.262 -15.726 1.00 70.19 98 MET A O 1
ATOM 753 N N . LEU A 1 99 ? 13.354 2.318 -15.616 1.00 69.06 99 LEU A N 1
ATOM 754 C CA . LEU A 1 99 ? 13.818 1.794 -16.895 1.00 69.06 99 LEU A CA 1
ATOM 755 C C . LEU A 1 99 ? 13.368 2.663 -18.075 1.00 69.06 99 LEU A C 1
ATOM 757 O O . LEU A 1 99 ? 14.170 2.963 -18.960 1.00 69.06 99 LEU A O 1
ATOM 761 N N . GLY A 1 100 ? 12.122 3.137 -18.057 1.00 68.75 100 GLY A N 1
ATOM 762 C CA . GLY A 1 100 ? 11.618 4.085 -19.050 1.00 68.75 100 GLY A CA 1
ATOM 763 C C . GLY A 1 100 ? 12.360 5.427 -19.047 1.00 68.75 100 GLY A C 1
ATOM 764 O O . GLY A 1 100 ? 12.621 5.980 -20.115 1.00 68.75 100 GLY A O 1
ATOM 765 N N . VAL A 1 101 ? 12.732 5.946 -17.871 1.00 71.62 101 VAL A N 1
ATOM 766 C CA . VAL A 1 101 ? 13.517 7.188 -17.739 1.00 71.62 101 VAL A CA 1
ATOM 767 C C . VAL A 1 101 ? 14.951 6.995 -18.234 1.00 71.62 101 VAL A C 1
ATOM 769 O O . VAL A 1 101 ? 15.436 7.824 -19.001 1.00 71.62 101 VAL A O 1
ATOM 772 N N . LEU A 1 102 ? 15.607 5.886 -17.874 1.00 63.97 102 LEU A N 1
ATOM 773 C CA . LEU A 1 102 ? 16.945 5.544 -18.375 1.00 63.97 102 LEU A CA 1
ATOM 774 C C . LEU A 1 102 ? 16.970 5.439 -19.906 1.00 63.97 102 LEU A C 1
ATOM 776 O O . LEU A 1 102 ? 17.899 5.939 -20.533 1.00 63.97 102 LEU A O 1
ATOM 780 N N . GLY A 1 103 ? 15.917 4.876 -20.508 1.00 60.69 103 GLY A N 1
ATOM 781 C CA . GLY A 1 103 ? 15.720 4.849 -21.962 1.00 60.69 103 GLY A CA 1
ATOM 782 C C . GLY A 1 103 ? 15.759 6.225 -22.634 1.00 60.69 103 GLY A C 1
ATOM 783 O O . GLY A 1 103 ? 16.168 6.328 -23.784 1.00 60.69 103 GLY A O 1
ATOM 784 N N . ARG A 1 104 ? 15.353 7.286 -21.926 1.00 62.22 104 ARG A N 1
ATOM 785 C CA . ARG A 1 104 ? 15.215 8.649 -22.469 1.00 62.22 104 ARG A CA 1
ATOM 786 C C . ARG A 1 104 ? 16.385 9.576 -22.139 1.00 62.22 104 ARG A C 1
ATOM 788 O O . ARG A 1 104 ? 16.483 10.643 -22.731 1.00 62.22 104 ARG A O 1
ATOM 795 N N . ALA A 1 105 ? 17.247 9.208 -21.191 1.00 59.25 105 ALA A N 1
ATOM 796 C CA . ALA A 1 105 ? 18.286 10.089 -20.654 1.00 59.25 105 ALA A CA 1
ATOM 797 C C . ALA A 1 105 ? 19.614 10.083 -21.445 1.00 59.25 105 ALA A C 1
ATOM 799 O O . ALA A 1 105 ? 20.545 10.781 -21.050 1.00 59.25 105 ALA A O 1
ATOM 800 N N . MET A 1 106 ? 19.731 9.327 -22.545 1.00 51.75 106 MET A N 1
ATOM 801 C CA . MET A 1 106 ? 20.956 9.285 -23.359 1.00 51.75 106 MET A CA 1
ATOM 802 C C . MET A 1 106 ? 20.950 10.363 -24.463 1.00 51.75 106 MET A C 1
ATOM 804 O O . MET A 1 106 ? 20.087 10.322 -25.344 1.00 51.75 106 MET A O 1
ATOM 808 N N . PRO A 1 107 ? 21.915 11.306 -24.479 1.00 45.66 107 PRO A N 1
ATOM 809 C CA . PRO A 1 107 ? 22.031 12.310 -25.538 1.00 45.66 107 PRO A CA 1
ATOM 810 C C . PRO A 1 107 ? 22.442 11.661 -26.874 1.00 45.66 107 PRO A C 1
ATOM 812 O O . PRO A 1 107 ? 23.427 10.928 -26.922 1.00 45.66 107 PRO A O 1
ATOM 815 N N . GLY A 1 108 ? 21.709 11.944 -27.961 1.00 55.16 108 GLY A N 1
ATOM 816 C CA . GLY A 1 108 ? 22.032 11.496 -29.332 1.00 55.16 108 GLY A CA 1
ATOM 817 C C . GLY A 1 108 ? 21.463 10.131 -29.764 1.00 55.16 108 GLY A C 1
ATOM 818 O O . GLY A 1 108 ? 21.904 9.575 -30.766 1.00 55.16 108 GLY A O 1
ATOM 819 N N . GLY A 1 109 ? 20.509 9.569 -29.015 1.00 48.97 109 GLY A N 1
ATOM 820 C CA . GLY A 1 109 ? 20.053 8.178 -29.132 1.00 48.97 109 GLY A CA 1
ATOM 821 C C . GLY A 1 109 ? 18.837 7.904 -30.022 1.00 48.97 109 GLY A C 1
ATOM 822 O O . GLY A 1 109 ? 17.979 7.138 -29.603 1.00 48.97 109 GLY A O 1
ATOM 823 N N . GLU A 1 110 ? 18.739 8.447 -31.239 1.00 52.75 110 GLU A N 1
ATOM 824 C CA . GLU A 1 110 ? 17.685 7.982 -32.171 1.00 52.75 110 GLU A CA 1
ATOM 825 C C . GLU A 1 110 ? 17.871 6.504 -32.572 1.00 52.75 110 GLU A C 1
ATOM 827 O O . GLU A 1 110 ? 16.920 5.844 -32.974 1.00 52.75 110 GLU A O 1
ATOM 832 N N . THR A 1 111 ? 19.079 5.953 -32.402 1.00 54.50 111 THR A N 1
ATOM 833 C CA . THR A 1 111 ? 19.418 4.572 -32.779 1.00 54.50 111 THR A CA 1
ATOM 834 C C . THR A 1 111 ? 19.769 3.662 -31.606 1.00 54.50 111 THR A C 1
ATOM 836 O O . THR A 1 111 ? 20.029 2.486 -31.833 1.00 54.50 111 THR A O 1
ATOM 839 N N . VAL A 1 112 ? 19.798 4.140 -30.356 1.00 56.88 112 VAL A N 1
ATOM 840 C CA . VAL A 1 112 ? 20.234 3.316 -29.212 1.00 56.88 112 VAL A CA 1
ATOM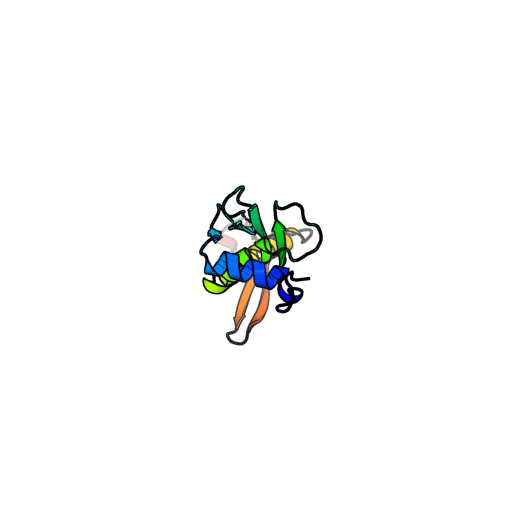 841 C C . VAL A 1 112 ? 19.024 2.772 -28.457 1.00 56.88 112 VAL A C 1
ATOM 843 O O . VAL A 1 112 ? 18.358 3.493 -27.719 1.00 56.88 112 VAL A O 1
ATOM 846 N N . ARG A 1 113 ? 18.763 1.468 -28.593 1.00 62.38 113 ARG A N 1
ATOM 847 C CA . ARG A 1 113 ? 17.740 0.759 -27.822 1.00 62.38 113 ARG A CA 1
ATOM 848 C C . ARG A 1 113 ? 18.355 0.190 -26.548 1.00 62.38 113 ARG A C 1
ATOM 850 O O . ARG A 1 113 ? 19.203 -0.703 -26.592 1.00 62.38 113 ARG A O 1
ATOM 857 N N . LEU A 1 114 ? 17.878 0.669 -25.404 1.00 64.69 114 LEU A N 1
ATOM 858 C CA . LEU A 1 114 ? 18.154 0.050 -24.112 1.00 64.69 114 LEU A CA 1
ATOM 859 C C . LEU A 1 114 ? 17.125 -1.048 -23.853 1.00 64.69 114 LEU A C 1
ATOM 861 O O . LEU A 1 114 ? 15.923 -0.791 -23.832 1.00 64.69 114 LEU A O 1
ATOM 865 N N . THR A 1 115 ? 17.601 -2.272 -23.653 1.00 68.62 115 THR A N 1
ATOM 866 C CA . THR A 1 115 ? 16.770 -3.394 -23.210 1.00 68.62 115 THR A CA 1
ATOM 867 C C . THR A 1 115 ? 17.222 -3.802 -21.814 1.00 68.62 115 THR A C 1
ATOM 869 O O . THR A 1 115 ? 18.241 -4.481 -21.664 1.00 68.62 115 THR A O 1
ATOM 872 N N . PRO A 1 116 ? 16.520 -3.347 -20.773 1.00 69.44 116 PRO A N 1
ATOM 873 C CA . PRO A 1 116 ? 16.789 -3.784 -19.416 1.00 69.44 116 PRO A CA 1
ATOM 874 C C . PRO A 1 116 ? 16.200 -5.169 -19.148 1.00 69.44 116 PRO A C 1
ATOM 876 O O . PRO A 1 116 ? 15.112 -5.500 -19.615 1.00 69.44 116 PRO A O 1
ATOM 879 N N . ALA A 1 117 ? 16.905 -5.962 -18.347 1.00 73.06 117 ALA A N 1
ATOM 880 C CA . ALA A 1 117 ? 16.460 -7.263 -1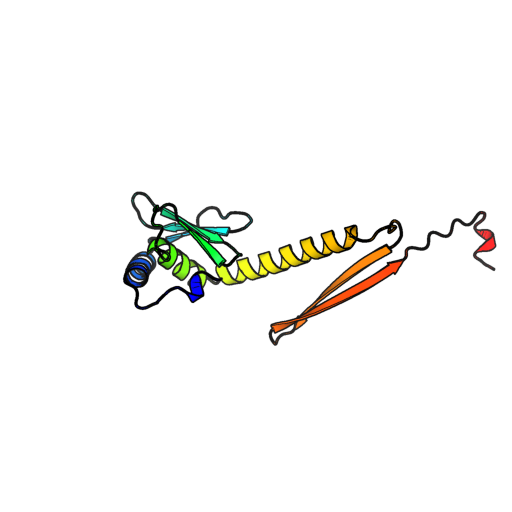7.874 1.00 73.06 117 ALA A CA 1
ATOM 881 C C . ALA A 1 117 ? 16.606 -7.330 -16.352 1.00 73.06 117 ALA A C 1
ATOM 883 O O . ALA A 1 117 ? 17.712 -7.226 -15.818 1.00 73.06 117 ALA A O 1
ATOM 884 N N . LEU A 1 118 ? 15.488 -7.525 -15.654 1.00 76.12 118 LEU A N 1
ATOM 885 C CA . LEU A 1 118 ? 15.468 -7.753 -14.212 1.00 76.12 118 LEU A CA 1
ATOM 886 C C . LEU A 1 118 ? 15.392 -9.261 -13.940 1.00 76.12 118 LEU A C 1
ATOM 888 O O . LEU A 1 118 ? 14.538 -9.949 -14.499 1.00 76.12 118 LEU A O 1
ATOM 892 N N . ARG A 1 119 ? 16.266 -9.782 -13.075 1.00 77.06 119 ARG A N 1
ATOM 893 C CA . ARG A 1 119 ? 16.194 -11.160 -12.566 1.00 77.06 119 ARG A CA 1
ATOM 894 C C . ARG A 1 119 ? 16.058 -11.148 -11.051 1.00 77.06 119 ARG A C 1
ATOM 896 O O . ARG A 1 119 ? 16.877 -10.551 -10.356 1.00 77.06 119 ARG A O 1
ATOM 903 N N . LEU A 1 120 ? 15.032 -11.837 -10.566 1.00 78.12 120 LEU A N 1
ATOM 904 C CA . LEU A 1 120 ? 14.769 -12.053 -9.147 1.00 78.12 120 LEU A CA 1
ATOM 905 C C . LEU A 1 120 ? 15.243 -13.461 -8.776 1.00 78.12 120 LEU A C 1
ATOM 907 O O . LEU A 1 120 ? 14.843 -14.431 -9.421 1.00 78.12 120 LEU A O 1
ATOM 911 N N . TYR A 1 121 ? 16.094 -13.571 -7.760 1.00 82.44 121 TYR A N 1
ATOM 912 C CA . TYR A 1 121 ? 16.564 -14.854 -7.242 1.00 82.44 121 TYR A CA 1
ATOM 913 C C . TYR A 1 121 ? 15.726 -15.286 -6.035 1.00 82.44 121 TYR A C 1
ATOM 915 O O . TYR A 1 121 ? 15.192 -14.465 -5.289 1.00 82.44 121 TYR A O 1
ATOM 923 N N . THR A 1 122 ? 15.623 -16.597 -5.822 1.00 70.50 122 THR A N 1
ATOM 924 C CA . THR A 1 122 ? 14.847 -17.193 -4.719 1.00 70.50 122 THR A CA 1
ATOM 925 C C . THR A 1 122 ? 15.389 -16.851 -3.330 1.00 70.50 122 THR A C 1
ATOM 927 O O . THR A 1 122 ? 14.661 -16.968 -2.352 1.00 70.50 122 THR A O 1
ATOM 930 N N . ASP A 1 123 ? 16.645 -16.415 -3.238 1.00 79.56 123 ASP A N 1
ATOM 931 C CA . ASP A 1 123 ? 17.304 -15.959 -2.009 1.00 79.56 123 ASP A CA 1
ATOM 932 C C . ASP A 1 123 ? 17.119 -14.453 -1.736 1.00 79.56 123 ASP A C 1
ATOM 934 O O . ASP A 1 123 ? 17.740 -13.903 -0.829 1.00 79.56 123 ASP A O 1
ATOM 938 N N . GLY A 1 124 ? 16.272 -13.777 -2.518 1.00 69.94 124 GLY A N 1
ATOM 939 C CA . GLY A 1 124 ? 15.981 -12.352 -2.364 1.00 69.94 124 GLY A CA 1
ATOM 940 C C . GLY A 1 124 ? 16.988 -11.425 -3.043 1.00 69.94 124 GLY A C 1
ATOM 941 O O . GLY A 1 124 ? 16.811 -10.208 -2.999 1.00 69.94 124 GLY A O 1
ATOM 942 N N . ARG A 1 125 ? 18.024 -11.953 -3.709 1.00 80.94 125 ARG A N 1
ATOM 943 C CA . ARG A 1 125 ? 18.905 -11.121 -4.535 1.00 80.94 125 ARG A CA 1
ATOM 944 C C . ARG A 1 125 ? 18.172 -10.633 -5.782 1.00 80.94 125 ARG A C 1
ATOM 946 O O . ARG A 1 125 ? 17.340 -11.332 -6.363 1.00 80.94 125 ARG A O 1
ATOM 953 N N . VAL A 1 126 ? 18.548 -9.442 -6.236 1.00 78.06 126 VAL A N 1
ATOM 954 C CA . VAL A 1 126 ? 18.042 -8.830 -7.468 1.00 78.06 126 VAL A CA 1
ATOM 955 C C . VAL A 1 126 ? 19.229 -8.524 -8.372 1.00 78.06 126 VAL A C 1
ATOM 957 O O . VAL A 1 126 ? 20.189 -7.893 -7.935 1.00 78.06 126 VAL A O 1
ATOM 960 N N . ALA A 1 127 ? 19.179 -8.974 -9.625 1.00 72.75 127 ALA A N 1
ATOM 961 C CA . ALA A 1 127 ? 20.135 -8.575 -10.653 1.00 72.75 127 ALA A CA 1
ATOM 962 C C . ALA A 1 127 ? 19.456 -7.713 -11.714 1.00 72.75 127 ALA A C 1
ATOM 964 O O . ALA A 1 127 ? 18.373 -8.041 -12.204 1.00 72.75 127 ALA A O 1
ATOM 965 N N . LEU A 1 128 ? 20.143 -6.640 -12.099 1.00 78.12 128 LEU A N 1
ATOM 966 C CA . LEU A 1 128 ? 19.769 -5.772 -13.203 1.00 78.12 128 LEU A CA 1
ATOM 967 C C . LEU A 1 128 ? 20.824 -5.901 -14.306 1.00 78.12 128 LEU A C 1
ATOM 969 O O . LEU A 1 128 ? 21.984 -5.549 -14.104 1.00 78.12 128 LEU A O 1
ATOM 973 N N . GLY A 1 129 ? 20.419 -6.411 -15.465 1.00 75.81 129 GLY A N 1
ATOM 974 C CA . GLY A 1 129 ? 21.207 -6.363 -16.691 1.00 75.81 129 GLY A CA 1
ATOM 975 C C . GLY A 1 129 ? 20.726 -5.221 -17.578 1.00 75.81 129 GLY A C 1
ATOM 976 O O . GLY A 1 129 ? 19.522 -5.055 -17.765 1.00 75.81 129 GLY A O 1
ATOM 977 N N . LEU A 1 130 ? 21.652 -4.452 -18.152 1.00 69.19 130 LEU A N 1
ATOM 978 C CA . LEU A 1 130 ? 21.350 -3.545 -19.258 1.00 69.19 130 LEU A CA 1
ATOM 979 C C . LEU A 1 130 ? 22.005 -4.068 -20.531 1.00 69.19 130 LEU A C 1
ATOM 981 O O . LEU A 1 130 ? 23.226 -4.196 -20.603 1.00 69.19 130 LEU A O 1
ATOM 985 N N . SER A 1 131 ? 21.189 -4.334 -21.545 1.00 67.62 131 SER A N 1
ATOM 986 C CA . SER A 1 131 ? 21.661 -4.540 -22.909 1.00 67.62 131 SER A CA 1
ATOM 987 C C . SER A 1 131 ? 21.514 -3.237 -23.685 1.00 67.62 131 SER A C 1
ATOM 989 O O . SER A 1 131 ? 20.433 -2.647 -23.725 1.00 67.62 131 SER A O 1
ATOM 991 N N . VAL A 1 132 ? 22.607 -2.794 -24.301 1.00 67.81 132 VAL A N 1
ATOM 992 C CA . VAL A 1 132 ? 22.646 -1.608 -25.161 1.00 67.81 132 VAL A CA 1
ATOM 993 C C . VAL A 1 132 ? 22.814 -2.092 -26.595 1.00 67.81 132 VAL A C 1
ATOM 995 O O . VAL A 1 132 ? 23.833 -2.695 -26.922 1.00 67.81 132 VAL A O 1
ATOM 998 N N . GLY A 1 133 ? 21.805 -1.876 -27.437 1.00 64.44 133 GLY A N 1
ATOM 999 C CA . GLY A 1 133 ? 21.860 -2.180 -28.867 1.00 64.44 133 GLY A CA 1
ATOM 1000 C C . GLY A 1 133 ? 21.758 -0.907 -29.698 1.00 64.44 133 GLY A C 1
ATOM 1001 O O . GLY A 1 133 ? 21.057 0.021 -29.307 1.00 64.44 133 GLY A O 1
ATOM 1002 N N . GLN A 1 134 ? 22.439 -0.864 -30.843 1.00 58.31 134 GLN A N 1
ATOM 1003 C CA . GLN A 1 134 ? 22.214 0.162 -31.863 1.00 58.31 134 GLN A CA 1
ATOM 1004 C C . GLN A 1 134 ? 21.405 -0.431 -33.022 1.00 58.31 134 GLN A C 1
ATOM 1006 O O . GLN A 1 134 ? 21.828 -1.430 -33.602 1.00 58.31 134 GLN A O 1
ATOM 1011 N N . GLU A 1 135 ? 20.281 0.180 -33.397 1.00 53.06 135 GLU A N 1
ATOM 1012 C CA . GLU A 1 135 ? 19.666 -0.061 -34.703 1.00 53.06 135 GLU A CA 1
ATOM 1013 C C . GLU A 1 135 ? 20.498 0.659 -35.769 1.00 53.06 135 GLU A C 1
ATOM 1015 O O . GLU A 1 135 ? 20.557 1.886 -35.825 1.00 53.06 135 GLU A O 1
ATOM 1020 N N . ARG A 1 136 ? 21.189 -0.108 -36.617 1.00 54.34 136 ARG A N 1
ATOM 1021 C CA . ARG A 1 136 ? 21.841 0.433 -37.811 1.00 54.34 136 ARG A CA 1
ATOM 1022 C C . ARG A 1 136 ? 20.841 0.396 -38.960 1.00 54.34 136 ARG A C 1
ATOM 1024 O O . ARG A 1 136 ? 20.624 -0.653 -39.558 1.00 54.34 136 ARG A O 1
ATOM 1031 N N . LEU A 1 137 ? 20.242 1.540 -39.275 1.00 48.69 137 LEU A N 1
ATOM 1032 C CA . LEU A 1 137 ? 19.549 1.736 -40.547 1.00 48.69 137 LEU A CA 1
ATOM 1033 C C . LEU A 1 137 ? 20.602 1.852 -41.656 1.00 48.69 137 LEU A C 1
ATOM 1035 O O . LEU A 1 137 ? 21.294 2.862 -41.766 1.00 48.69 137 LEU A O 1
ATOM 1039 N N . TYR A 1 138 ? 20.735 0.811 -42.475 1.00 51.03 138 TYR A N 1
ATOM 1040 C CA . TYR A 1 138 ? 21.490 0.888 -43.722 1.00 51.03 138 TYR A CA 1
ATOM 1041 C C . TYR A 1 138 ? 20.558 1.430 -44.809 1.00 51.03 138 TYR A C 1
ATOM 1043 O O . TYR A 1 138 ? 19.682 0.718 -45.296 1.00 51.03 138 TYR A O 1
ATOM 1051 N N . ALA A 1 139 ? 20.727 2.696 -45.192 1.00 51.12 139 ALA A N 1
ATOM 1052 C CA . ALA A 1 139 ? 20.108 3.214 -46.407 1.00 51.12 139 ALA A CA 1
ATOM 1053 C C . ALA A 1 139 ? 20.866 2.640 -47.610 1.00 51.12 139 ALA A C 1
ATOM 1055 O O . ALA A 1 139 ? 21.905 3.159 -48.016 1.00 51.12 139 ALA A O 1
ATOM 1056 N N . VAL A 1 140 ? 20.376 1.530 -48.154 1.00 50.56 140 VAL A N 1
ATOM 1057 C CA . VAL A 1 140 ? 20.908 0.961 -49.395 1.00 50.56 140 VAL A CA 1
ATOM 1058 C C . VAL A 1 140 ? 20.289 1.711 -50.565 1.00 50.56 140 VAL A C 1
ATOM 1060 O O . VAL A 1 140 ? 19.068 1.795 -50.683 1.00 50.56 140 VAL A O 1
ATOM 1063 N N . ARG A 1 141 ? 21.130 2.260 -51.444 1.00 54.31 141 ARG A N 1
ATOM 1064 C CA . ARG A 1 141 ? 20.674 2.973 -52.647 1.00 54.31 141 ARG A CA 1
ATOM 1065 C C . ARG A 1 141 ? 20.058 2.012 -53.681 1.00 54.31 141 ARG A C 1
ATOM 1067 O O . ARG A 1 141 ? 19.261 2.448 -54.505 1.00 54.31 141 ARG A O 1
ATOM 1074 N N . SER A 1 142 ? 20.403 0.722 -53.607 1.00 50.88 142 SER A N 1
ATOM 1075 C CA . SER A 1 142 ? 19.863 -0.386 -54.402 1.00 50.88 142 SER A CA 1
ATOM 1076 C C . SER A 1 142 ? 19.953 -1.698 -53.609 1.00 50.88 142 SER A C 1
ATOM 1078 O O . SER A 1 142 ? 20.967 -1.959 -52.969 1.00 50.88 142 SER A O 1
ATOM 1080 N N . VAL A 1 143 ? 18.918 -2.547 -53.668 1.00 57.59 143 VAL A N 1
ATOM 1081 C CA . VAL A 1 143 ? 18.888 -3.870 -52.999 1.00 57.59 143 VAL A CA 1
ATOM 1082 C C . VAL A 1 143 ? 19.929 -4.837 -53.587 1.00 57.59 143 VAL A C 1
ATOM 1084 O O . VAL A 1 143 ? 20.372 -5.753 -52.900 1.00 57.59 143 VAL A O 1
ATOM 1087 N N . ALA A 1 144 ? 20.362 -4.612 -54.832 1.00 60.88 144 ALA A N 1
ATOM 1088 C CA . ALA A 1 144 ? 21.354 -5.452 -55.504 1.00 60.88 144 ALA A CA 1
ATOM 1089 C C . ALA A 1 144 ? 22.741 -5.417 -54.832 1.00 60.88 144 ALA A C 1
ATOM 1091 O O . ALA A 1 144 ? 23.430 -6.431 -54.844 1.00 60.88 144 ALA A O 1
ATOM 1092 N N . ASP A 1 145 ? 23.113 -4.307 -54.184 1.00 54.59 145 ASP A N 1
ATOM 1093 C CA . ASP A 1 145 ? 24.430 -4.138 -53.543 1.00 54.59 145 ASP A CA 1
ATOM 1094 C C . ASP A 1 145 ? 24.549 -4.872 -52.192 1.00 54.59 145 ASP A C 1
ATOM 1096 O O . ASP A 1 145 ? 25.619 -4.897 -51.592 1.00 54.59 145 ASP A O 1
ATOM 1100 N N . LEU A 1 146 ? 23.451 -5.445 -51.679 1.00 48.91 146 LEU A N 1
ATOM 1101 C CA . LEU A 1 146 ? 23.409 -6.125 -50.377 1.00 48.91 146 LEU A CA 1
ATOM 1102 C C . LEU A 1 146 ? 23.515 -7.658 -50.494 1.00 48.91 146 LEU A C 1
ATOM 1104 O O . LEU A 1 146 ? 23.630 -8.340 -49.479 1.00 48.91 146 LEU A O 1
ATOM 1108 N N . LEU A 1 147 ? 23.450 -8.204 -51.715 1.00 54.72 147 LEU A N 1
ATOM 1109 C CA . LEU A 1 147 ? 23.390 -9.649 -51.994 1.00 54.72 147 LEU A CA 1
ATOM 1110 C C . LEU A 1 147 ? 24.664 -10.220 -52.652 1.00 54.72 147 LEU A C 1
ATOM 1112 O O . LEU A 1 147 ? 24.651 -11.371 -53.090 1.00 54.72 147 LEU A O 1
ATOM 1116 N N . THR A 1 148 ? 25.748 -9.446 -52.709 1.00 50.12 148 THR A N 1
ATOM 1117 C CA . THR A 1 148 ? 27.086 -9.859 -53.180 1.00 50.12 148 THR A CA 1
ATOM 1118 C C . THR A 1 148 ? 28.117 -9.671 -52.086 1.00 50.12 148 THR A C 1
ATOM 1120 O O . THR A 1 148 ? 28.945 -10.588 -51.903 1.00 50.12 148 THR A O 1
#

Radius of gyration: 24.27 Å; chains: 1; bounding box: 46×32×80 Å